Protein AF-A0A9W7AD96-F1 (afdb_monomer)

Foldseek 3Di:
DCCQVPNDKDKDKDKDADQDL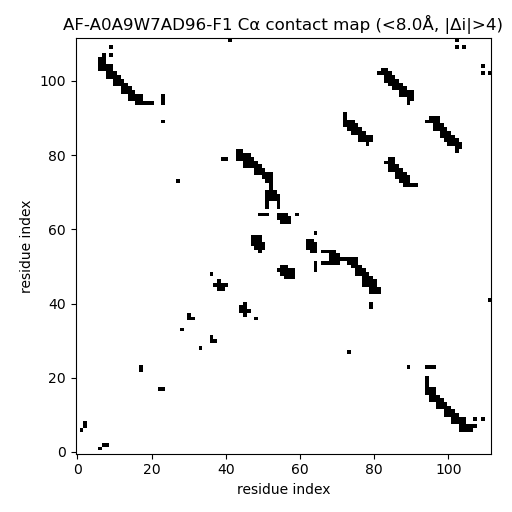VVVVVVLCVCCVVVDHDQDDPNFGFPWKAWLLVQATPPDPVRGHPDHRDVPKGWMWTQTPQRKIWIWIADPPHGMIMIMIMGTDRDPPDDD

Organism: NCBI:txid2557542

Secondary structure (DSSP, 8-state):
-HHHHH-EEEEEEEEEE-S-HHHHHHHHHHHHGGG---SEETTEEEEEEEETTTTEETTSTTSB-SSPP-TTS-EEEEEETTS-EEEEEE-SSSSEEEEEEEEEESSS----

Structure (mmCIF, N/CA/C/O backbone):
data_AF-A0A9W7AD96-F1
#
_entry.id   AF-A0A9W7AD96-F1
#
loop_
_atom_site.group_PDB
_atom_site.id
_atom_site.type_symbol
_atom_site.label_atom_id
_atom_site.label_alt_id
_atom_site.label_comp_id
_atom_site.label_asym_id
_atom_site.label_entity_id
_atom_site.label_seq_id
_atom_site.pdbx_PDB_ins_code
_atom_site.Cartn_x
_atom_site.Cartn_y
_atom_site.Cartn_z
_atom_site.occupancy
_atom_site.B_iso_or_equiv
_atom_site.auth_seq_id
_atom_site.auth_comp_id
_atom_site.auth_asym_id
_atom_site.auth_atom_id
_atom_site.pdbx_PDB_model_num
ATOM 1 N N . GLU A 1 1 ? -0.630 11.825 28.004 1.00 71.50 1 GLU A N 1
ATOM 2 C CA . GLU A 1 1 ? -1.095 13.102 27.429 1.00 71.50 1 GLU A CA 1
ATOM 3 C C . GLU A 1 1 ? -1.534 12.968 25.966 1.00 71.50 1 GLU A C 1
ATOM 5 O O . GLU A 1 1 ? -2.674 12.592 25.759 1.00 71.50 1 GLU A O 1
ATOM 10 N N . LEU A 1 2 ? -0.682 13.123 24.937 1.00 81.25 2 LEU A N 1
ATOM 11 C CA . LEU A 1 2 ? -1.157 13.102 23.529 1.00 81.25 2 LEU A CA 1
ATOM 12 C C . LEU A 1 2 ? -1.835 11.791 23.079 1.00 81.25 2 LEU A C 1
ATOM 14 O O . LEU A 1 2 ? -2.802 11.829 22.325 1.00 81.25 2 LEU A O 1
ATOM 18 N N . LYS A 1 3 ? -1.354 10.631 23.548 1.00 79.25 3 LYS A N 1
ATOM 19 C CA . LYS A 1 3 ? -1.985 9.326 23.258 1.00 79.25 3 LYS A CA 1
ATOM 20 C C . LYS A 1 3 ? -3.388 9.200 23.865 1.00 79.25 3 LYS A C 1
ATOM 22 O O . LYS A 1 3 ? -4.234 8.503 23.320 1.00 79.25 3 LYS A O 1
ATOM 27 N N . GLU A 1 4 ? -3.626 9.862 24.993 1.00 77.12 4 GLU A N 1
ATOM 28 C CA . GLU A 1 4 ? -4.921 9.846 25.681 1.00 77.12 4 GLU A CA 1
ATOM 29 C C . GLU A 1 4 ? -5.905 10.819 25.017 1.00 77.12 4 GLU A C 1
ATOM 31 O O . GLU A 1 4 ? -7.096 10.536 24.967 1.00 77.12 4 GLU A O 1
ATOM 36 N N . GLU A 1 5 ? -5.409 11.930 24.462 1.00 84.12 5 GLU A N 1
ATOM 37 C CA . GLU A 1 5 ? -6.222 12.936 23.768 1.00 84.12 5 GLU A CA 1
ATOM 38 C C 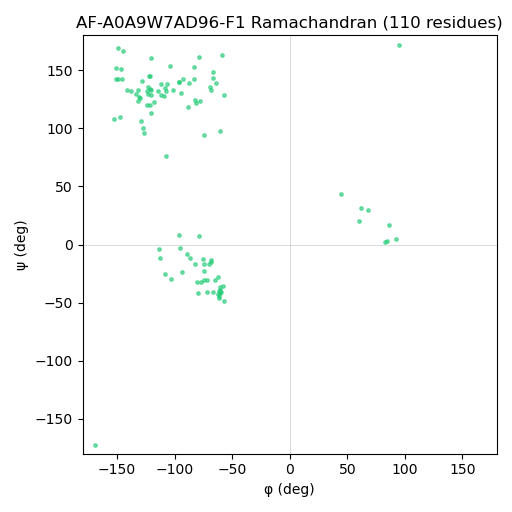. GLU A 1 5 ? -6.588 12.525 22.329 1.00 84.12 5 GLU A C 1
ATOM 40 O O . GLU A 1 5 ? -7.730 12.698 21.909 1.00 84.12 5 GLU A O 1
ATOM 45 N N . TYR A 1 6 ? -5.641 11.946 21.579 1.00 81.44 6 TYR A N 1
ATOM 46 C CA . TYR A 1 6 ? -5.791 11.676 20.138 1.00 81.44 6 TYR A CA 1
ATOM 47 C C . TYR A 1 6 ? -5.831 10.187 19.769 1.00 81.44 6 TYR A C 1
ATOM 49 O O . TYR A 1 6 ? -6.040 9.848 18.602 1.00 81.44 6 TYR A O 1
ATOM 57 N N . GLY A 1 7 ? -5.656 9.294 20.745 1.00 77.94 7 GLY A N 1
ATOM 58 C CA . GLY A 1 7 ? -5.602 7.849 20.542 1.00 77.94 7 GLY A CA 1
ATOM 59 C C . GLY A 1 7 ? -4.183 7.296 20.399 1.00 77.94 7 GLY A C 1
ATOM 60 O O . GLY A 1 7 ? -3.186 8.021 20.312 1.00 77.94 7 GLY A O 1
ATOM 61 N N . TYR A 1 8 ? -4.088 5.968 20.394 1.00 82.25 8 TYR A N 1
ATOM 62 C CA . TYR A 1 8 ? -2.824 5.247 20.327 1.00 82.25 8 TYR A CA 1
ATOM 63 C C . TYR A 1 8 ? -2.506 4.906 18.877 1.00 82.25 8 TYR A C 1
ATOM 65 O O . TYR A 1 8 ? -3.331 4.331 18.174 1.00 82.25 8 TYR A O 1
ATOM 73 N N . PHE A 1 9 ? -1.290 5.222 18.444 1.00 84.44 9 PHE A N 1
ATOM 74 C CA . PHE A 1 9 ? -0.795 4.885 17.115 1.00 84.44 9 PHE A CA 1
ATOM 75 C C . PHE A 1 9 ? 0.451 4.026 17.268 1.00 84.44 9 PHE A C 1
ATOM 77 O O . PHE A 1 9 ? 1.441 4.457 17.865 1.00 84.44 9 PHE A O 1
ATOM 84 N N . VAL A 1 10 ? 0.402 2.811 16.733 1.00 85.81 10 VAL A N 1
ATOM 85 C CA . VAL A 1 10 ? 1.558 1.918 16.675 1.00 85.81 10 VAL A CA 1
ATOM 86 C C . VAL A 1 10 ? 2.026 1.860 15.233 1.00 85.81 10 VAL A C 1
ATOM 88 O O . VAL A 1 10 ? 1.227 1.683 14.316 1.00 85.81 10 VAL A O 1
ATOM 91 N N . SER A 1 11 ? 3.334 2.024 15.036 1.00 89.06 11 SER A N 1
ATOM 92 C CA . SER A 1 11 ? 3.952 1.866 13.726 1.00 89.06 11 SER A CA 1
ATOM 93 C C . SER A 1 11 ? 5.135 0.908 13.781 1.00 89.06 11 SER A C 1
ATOM 95 O O . SER A 1 11 ? 5.920 0.909 14.731 1.00 89.06 11 SER A O 1
ATOM 97 N N . LYS A 1 12 ? 5.270 0.084 12.743 1.00 90.19 12 LYS A N 1
ATOM 98 C CA . LYS A 1 12 ? 6.406 -0.804 12.516 1.00 90.19 12 LYS A CA 1
ATOM 99 C C . LYS A 1 12 ? 6.905 -0.599 11.098 1.00 90.19 12 LYS A C 1
ATOM 101 O O . LYS A 1 12 ? 6.304 -1.039 10.121 1.00 90.19 12 LYS A O 1
ATOM 106 N N . ASN A 1 13 ? 8.042 0.074 11.010 1.00 93.88 13 ASN A N 1
ATOM 107 C CA . ASN A 1 13 ? 8.594 0.548 9.753 1.00 93.88 13 ASN A CA 1
ATOM 108 C C . ASN A 1 13 ? 9.979 -0.048 9.553 1.00 93.88 13 ASN A C 1
ATOM 110 O O . ASN A 1 13 ? 10.754 -0.196 10.499 1.00 93.88 13 ASN A O 1
ATOM 114 N N . GLY A 1 14 ? 10.326 -0.349 8.310 1.00 93.56 14 GLY A N 1
ATOM 115 C CA . GLY A 1 14 ? 11.629 -0.913 8.013 1.00 93.56 14 GLY A CA 1
ATOM 116 C C . GLY A 1 14 ? 11.933 -0.933 6.533 1.00 93.56 14 GLY A C 1
ATOM 117 O O . GLY A 1 14 ? 11.233 -0.350 5.702 1.00 93.56 14 GLY A O 1
ATOM 118 N N . TYR A 1 15 ? 13.040 -1.582 6.203 1.00 93.69 15 TYR A N 1
ATOM 119 C CA . TYR A 1 15 ? 13.432 -1.763 4.821 1.00 93.69 15 TYR A CA 1
ATOM 120 C C . TYR A 1 15 ? 14.231 -3.044 4.635 1.00 93.69 15 TYR A C 1
ATOM 122 O O . TYR A 1 15 ? 14.968 -3.475 5.520 1.00 93.69 15 TYR A O 1
ATOM 130 N N . VAL A 1 16 ? 14.129 -3.597 3.434 1.00 91.38 16 VAL A N 1
ATOM 131 C CA . VAL A 1 16 ? 14.966 -4.687 2.944 1.00 91.38 16 VAL A CA 1
ATOM 132 C C . VAL A 1 16 ? 15.801 -4.137 1.793 1.00 91.38 16 VAL A C 1
ATOM 134 O O . VAL A 1 16 ? 15.296 -3.407 0.933 1.00 91.38 16 VAL A O 1
ATOM 137 N N . LYS A 1 17 ? 17.108 -4.405 1.825 1.00 90.38 17 LYS A N 1
ATOM 138 C CA . LYS A 1 17 ? 18.028 -4.017 0.751 1.00 90.38 17 LYS A CA 1
ATOM 139 C C . LYS A 1 17 ? 18.041 -5.120 -0.297 1.00 90.38 17 LYS A C 1
ATOM 141 O O . LYS A 1 17 ? 18.105 -6.289 0.061 1.00 90.38 17 LYS A O 1
ATOM 146 N N . PHE A 1 18 ? 18.044 -4.713 -1.553 1.00 84.94 18 PHE A N 1
ATOM 147 C CA . PHE A 1 18 ? 18.250 -5.591 -2.697 1.00 84.94 18 PHE A CA 1
ATOM 148 C C . PHE A 1 18 ? 19.477 -5.097 -3.456 1.00 84.94 18 PHE A C 1
ATOM 150 O O . PHE A 1 18 ? 19.894 -3.951 -3.261 1.00 84.94 18 PHE A O 1
ATOM 157 N N . TYR A 1 19 ? 20.075 -5.954 -4.275 1.00 81.81 19 TYR A N 1
ATOM 158 C CA . TYR A 1 19 ? 21.213 -5.580 -5.114 1.00 81.81 19 TYR A CA 1
ATOM 159 C C . TYR A 1 19 ? 20.772 -5.375 -6.569 1.00 81.81 19 TYR A C 1
ATOM 161 O O . TYR A 1 19 ? 21.288 -4.489 -7.245 1.00 81.81 19 TYR A O 1
ATOM 169 N N . GLU A 1 20 ? 19.736 -6.096 -6.990 1.00 86.38 20 GLU A N 1
ATOM 170 C CA . GLU A 1 20 ? 19.156 -6.102 -8.326 1.00 86.38 20 GLU A CA 1
ATOM 171 C C . GLU A 1 20 ? 17.808 -5.366 -8.344 1.00 86.38 20 GLU A C 1
ATOM 173 O O . GLU A 1 20 ? 16.981 -5.500 -7.433 1.00 86.38 20 GLU A O 1
ATOM 178 N N . LYS A 1 21 ? 17.568 -4.566 -9.387 1.00 84.75 21 LYS A N 1
ATOM 179 C CA . LYS A 1 21 ? 16.313 -3.810 -9.537 1.00 84.75 21 LYS A CA 1
ATOM 180 C C . LYS A 1 21 ? 15.181 -4.722 -10.011 1.00 84.75 21 LYS A C 1
ATOM 182 O O . LYS A 1 21 ? 14.036 -4.543 -9.608 1.00 84.75 21 LYS A O 1
ATOM 187 N N . GLU A 1 22 ? 15.529 -5.717 -10.808 1.00 89.25 22 GLU A N 1
ATOM 188 C CA . GLU A 1 22 ? 14.645 -6.706 -11.411 1.00 89.25 22 GLU A CA 1
ATOM 189 C C . GLU A 1 22 ? 13.912 -7.498 -10.320 1.00 89.25 22 GLU A C 1
ATOM 191 O O . GLU A 1 22 ? 12.698 -7.648 -10.374 1.00 89.25 22 GLU A O 1
ATOM 196 N N . VAL A 1 23 ? 14.609 -7.861 -9.236 1.00 91.00 23 VAL A N 1
ATOM 197 C CA . VAL A 1 23 ? 14.003 -8.540 -8.077 1.00 91.00 23 VAL A CA 1
ATOM 198 C C . VAL A 1 23 ? 12.917 -7.681 -7.421 1.00 91.00 23 VAL A C 1
ATOM 200 O O . VAL A 1 23 ? 11.878 -8.193 -7.009 1.00 91.00 23 VAL A O 1
ATOM 203 N N . LEU A 1 24 ? 13.123 -6.363 -7.320 1.00 90.81 24 LEU A N 1
ATOM 204 C CA . LEU A 1 24 ? 12.095 -5.459 -6.797 1.00 90.81 24 LEU A CA 1
ATOM 205 C C . LEU A 1 24 ? 10.890 -5.385 -7.737 1.00 90.81 24 LEU A C 1
ATOM 207 O O . LEU A 1 24 ? 9.755 -5.367 -7.265 1.00 90.81 24 LEU A O 1
ATOM 211 N N . GLU A 1 25 ? 11.123 -5.337 -9.047 1.00 90.50 25 GLU A N 1
ATOM 212 C CA . GLU A 1 25 ? 10.050 -5.340 -10.043 1.00 90.50 25 GLU A CA 1
ATOM 213 C C . GLU A 1 25 ? 9.225 -6.630 -9.954 1.00 90.50 25 GLU A C 1
ATOM 215 O O . GLU A 1 25 ? 8.000 -6.546 -9.845 1.00 90.50 25 GLU A O 1
ATOM 220 N N . ASP A 1 26 ? 9.879 -7.789 -9.860 1.00 93.56 26 ASP A N 1
ATOM 221 C CA . ASP A 1 26 ? 9.236 -9.097 -9.704 1.00 93.56 26 ASP A CA 1
ATOM 222 C C . ASP A 1 26 ? 8.410 -9.185 -8.416 1.00 93.56 26 ASP A C 1
ATOM 224 O O . ASP A 1 26 ? 7.258 -9.625 -8.440 1.00 93.56 26 ASP A O 1
ATOM 228 N N . ILE A 1 27 ? 8.946 -8.701 -7.287 1.00 94.44 27 ILE A N 1
ATOM 229 C CA . ILE A 1 27 ? 8.208 -8.646 -6.015 1.00 94.44 27 ILE A CA 1
ATOM 230 C C . ILE A 1 27 ? 6.923 -7.838 -6.185 1.00 94.44 27 ILE A C 1
ATOM 232 O O . ILE A 1 27 ? 5.849 -8.290 -5.793 1.00 94.44 27 ILE A O 1
ATOM 236 N N . PHE A 1 28 ? 7.003 -6.647 -6.776 1.00 95.25 28 PHE A N 1
ATOM 237 C CA . PHE A 1 28 ? 5.835 -5.786 -6.931 1.00 95.25 28 PHE A CA 1
ATOM 238 C C . PHE A 1 28 ? 4.845 -6.303 -7.985 1.00 95.25 28 PHE A C 1
ATOM 240 O O . PHE A 1 28 ? 3.639 -6.104 -7.835 1.00 95.25 28 PHE A O 1
ATOM 247 N N . GLN A 1 29 ? 5.305 -6.999 -9.026 1.00 95.38 29 GLN A N 1
ATOM 248 C CA . GLN A 1 29 ? 4.419 -7.753 -9.918 1.00 95.38 29 GLN A CA 1
ATOM 249 C C . GLN A 1 29 ? 3.691 -8.867 -9.153 1.00 95.38 29 GLN A C 1
ATOM 251 O O . GLN A 1 29 ? 2.472 -9.011 -9.284 1.00 95.38 29 GLN A O 1
ATOM 256 N N . GLY A 1 30 ? 4.411 -9.583 -8.286 1.00 96.44 30 GLY A N 1
ATOM 257 C CA . GLY A 1 30 ? 3.866 -10.589 -7.380 1.00 96.44 30 GLY A CA 1
ATOM 258 C C . GLY A 1 30 ? 2.835 -10.021 -6.405 1.00 96.44 30 GLY A C 1
ATOM 259 O O . GLY A 1 30 ? 1.783 -10.623 -6.231 1.00 96.44 30 GLY A O 1
ATOM 260 N N . VAL A 1 31 ? 3.070 -8.835 -5.836 1.00 95.81 31 VAL A N 1
ATOM 261 C CA . VAL A 1 31 ? 2.101 -8.126 -4.977 1.00 95.81 31 VAL A CA 1
ATOM 262 C C . VAL A 1 31 ? 0.814 -7.796 -5.741 1.00 95.81 31 VAL A C 1
ATOM 264 O O . VAL A 1 31 ? -0.280 -7.933 -5.196 1.00 95.81 31 VAL A O 1
ATOM 267 N N . ARG A 1 32 ? 0.927 -7.384 -7.009 1.00 96.44 32 ARG A N 1
ATOM 268 C CA . ARG A 1 32 ? -0.229 -7.023 -7.843 1.00 96.44 32 ARG A CA 1
ATOM 269 C C . ARG A 1 32 ? -1.036 -8.221 -8.318 1.00 96.44 32 ARG A C 1
ATOM 271 O O . ARG A 1 32 ? -2.223 -8.057 -8.576 1.00 96.44 32 ARG A O 1
ATOM 278 N N . ARG A 1 33 ? -0.414 -9.390 -8.519 1.00 94.38 33 ARG A N 1
ATOM 279 C CA . ARG A 1 33 ? -1.057 -10.624 -9.030 1.00 94.38 33 ARG A CA 1
ATOM 280 C C . ARG A 1 33 ? -1.985 -10.364 -10.233 1.00 94.38 33 ARG A C 1
ATOM 282 O O . ARG A 1 33 ? -3.114 -10.848 -10.282 1.00 94.38 33 ARG A O 1
ATOM 289 N N . GLY A 1 34 ? -1.542 -9.532 -11.178 1.00 91.75 34 GLY A N 1
ATOM 290 C CA . GLY A 1 34 ? -2.349 -9.144 -12.345 1.00 91.75 34 GLY A CA 1
ATOM 291 C C . GLY A 1 34 ? -3.576 -8.275 -12.024 1.00 91.75 34 GLY A C 1
ATOM 292 O O . GLY A 1 34 ? -4.580 -8.363 -12.721 1.00 91.75 34 GLY A O 1
ATOM 293 N N . GLY A 1 35 ? -3.516 -7.465 -10.963 1.00 91.94 35 GLY A N 1
ATOM 294 C CA . GLY A 1 35 ? -4.616 -6.619 -10.484 1.00 91.94 35 GLY A CA 1
ATOM 295 C C . GLY A 1 35 ? -5.505 -7.275 -9.421 1.00 91.94 35 GLY A C 1
ATOM 296 O O . GLY A 1 35 ? -6.504 -6.686 -9.021 1.00 91.94 35 GLY A O 1
ATOM 297 N N . ARG A 1 36 ? -5.158 -8.481 -8.953 1.00 94.25 36 ARG A N 1
ATOM 298 C CA . ARG A 1 36 ? -5.870 -9.215 -7.894 1.00 94.25 36 ARG A CA 1
ATOM 299 C C . ARG A 1 36 ? -5.065 -9.208 -6.602 1.00 94.25 36 ARG A C 1
ATOM 301 O O . ARG A 1 36 ? -4.417 -10.191 -6.250 1.00 94.25 36 ARG A O 1
ATOM 308 N N . TYR A 1 37 ? -5.081 -8.078 -5.916 1.00 96.56 37 TYR A N 1
AT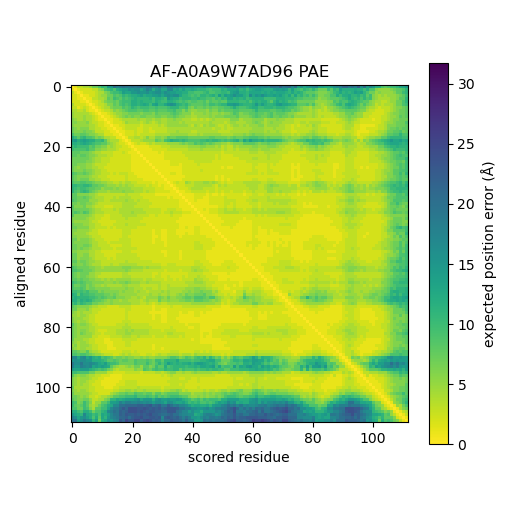OM 309 C CA . TYR A 1 37 ? -4.403 -7.922 -4.634 1.00 96.56 37 TYR A CA 1
ATOM 310 C C . TYR A 1 37 ? -4.920 -8.918 -3.580 1.00 96.56 37 TYR A C 1
ATOM 312 O O . TYR A 1 37 ? -5.954 -9.554 -3.759 1.00 96.56 37 TYR A O 1
ATOM 320 N N . VAL A 1 38 ? -4.155 -9.106 -2.504 1.00 96.06 38 VAL A N 1
ATOM 321 C CA . VAL A 1 38 ? -4.547 -9.996 -1.401 1.00 96.06 38 VAL A CA 1
ATOM 322 C C . VAL A 1 38 ? -5.770 -9.456 -0.657 1.00 96.06 38 VAL A C 1
ATOM 324 O O . VAL A 1 38 ? -5.883 -8.251 -0.449 1.00 96.06 38 VAL A O 1
ATOM 327 N N . ASP A 1 39 ? -6.647 -10.362 -0.225 1.00 96.50 39 ASP A N 1
ATOM 328 C CA . ASP A 1 39 ? -7.866 -10.025 0.521 1.00 96.50 39 ASP A CA 1
ATOM 329 C C . ASP A 1 39 ? -7.631 -9.928 2.038 1.00 96.50 39 ASP A C 1
ATOM 331 O O . ASP A 1 39 ? -8.493 -9.455 2.773 1.00 96.50 39 ASP A O 1
ATOM 335 N N . GLU A 1 40 ? -6.466 -10.371 2.517 1.00 96.56 40 GLU A N 1
ATOM 336 C CA . GLU A 1 40 ? -6.110 -10.426 3.933 1.00 96.56 40 GLU A CA 1
ATOM 337 C C . GLU A 1 40 ? -4.598 -10.237 4.121 1.00 96.56 40 GLU A C 1
ATOM 339 O O . GLU A 1 40 ? -3.792 -10.730 3.326 1.00 96.56 40 GLU A O 1
ATOM 344 N N . ILE A 1 41 ? -4.209 -9.531 5.184 1.00 94.00 41 ILE A N 1
ATOM 345 C CA . ILE A 1 41 ? -2.822 -9.406 5.642 1.00 94.00 41 ILE A CA 1
ATOM 346 C C . ILE A 1 41 ? -2.807 -9.671 7.148 1.00 94.00 41 ILE A C 1
ATOM 348 O O . ILE A 1 41 ? -3.502 -8.998 7.902 1.00 94.00 41 ILE A O 1
ATOM 352 N N . GLY A 1 42 ? -2.014 -10.652 7.589 1.00 90.56 42 GLY A N 1
ATOM 353 C CA . GLY A 1 42 ? -1.852 -10.954 9.016 1.00 90.56 42 GLY A CA 1
ATOM 354 C C . GLY A 1 42 ? -3.142 -11.387 9.726 1.00 90.56 42 GLY A C 1
ATOM 355 O O . GLY A 1 42 ? -3.302 -11.086 10.902 1.00 90.56 42 GLY A O 1
ATOM 356 N N . GLY A 1 43 ? -4.074 -12.055 9.036 1.00 93.75 43 GLY A N 1
ATOM 357 C CA . GLY A 1 43 ? -5.357 -12.456 9.629 1.00 93.75 43 GLY A CA 1
ATOM 358 C C . GLY A 1 43 ? -6.441 -11.375 9.609 1.00 93.75 43 GLY A C 1
ATOM 359 O O . GLY A 1 43 ? -7.514 -11.591 10.161 1.00 93.75 43 GLY A O 1
ATOM 360 N N . VAL A 1 44 ? -6.173 -10.207 9.016 1.00 94.12 44 VAL A N 1
ATOM 361 C CA . VAL A 1 44 ? -7.108 -9.076 8.981 1.00 94.12 44 VAL A CA 1
ATOM 362 C C . VAL A 1 44 ? -7.429 -8.702 7.539 1.00 94.12 44 VAL A C 1
ATOM 364 O O . VAL A 1 44 ? -6.533 -8.560 6.698 1.00 94.12 44 VAL A O 1
ATOM 367 N N . LYS A 1 45 ? -8.718 -8.514 7.250 1.00 97.44 45 LYS A N 1
ATOM 368 C CA . LYS A 1 45 ? -9.205 -8.264 5.894 1.00 97.44 45 LYS A CA 1
ATOM 369 C C . LYS A 1 45 ? -8.682 -6.948 5.319 1.00 97.44 45 LYS A C 1
ATOM 371 O O . LYS A 1 45 ? -8.690 -5.911 5.984 1.00 97.44 45 LYS A O 1
ATOM 376 N N . VAL A 1 46 ? -8.312 -6.969 4.044 1.00 97.81 46 VAL A N 1
ATOM 377 C CA . VAL A 1 46 ? -8.027 -5.782 3.235 1.00 97.81 46 VAL A CA 1
ATOM 378 C C . VAL A 1 46 ? -9.344 -5.211 2.707 1.00 97.81 46 VAL A C 1
ATOM 380 O O . VAL A 1 46 ? -10.126 -5.897 2.053 1.00 97.81 46 VAL A O 1
ATOM 383 N N . VAL A 1 47 ? -9.595 -3.934 2.990 1.00 97.81 47 VAL A N 1
ATOM 384 C CA . VAL A 1 47 ? -10.804 -3.200 2.569 1.00 97.81 47 VAL A CA 1
ATOM 385 C C . VAL A 1 47 ? -10.512 -2.103 1.550 1.00 97.81 47 VAL A C 1
ATOM 387 O O . VAL A 1 47 ? -11.433 -1.569 0.937 1.00 97.81 47 VAL A O 1
ATOM 390 N N . GLY A 1 48 ? -9.239 -1.769 1.344 1.00 98.00 48 GLY A N 1
ATOM 391 C CA . GLY A 1 48 ? -8.817 -0.792 0.353 1.00 98.00 48 GLY A CA 1
ATOM 392 C C . GLY A 1 48 ? -7.423 -1.091 -0.170 1.00 98.00 48 GLY A C 1
ATOM 393 O O . GLY A 1 48 ? -6.543 -1.501 0.584 1.00 98.00 48 GLY A O 1
ATOM 394 N N . VAL A 1 49 ? -7.213 -0.860 -1.460 1.00 98.44 49 VAL A N 1
ATOM 395 C CA . VAL A 1 49 ? -5.905 -0.935 -2.102 1.00 98.44 49 VAL A CA 1
ATOM 396 C C . VAL A 1 49 ? -5.711 0.288 -2.976 1.00 98.44 49 VAL A C 1
ATOM 398 O O . VAL A 1 49 ? -6.534 0.582 -3.837 1.00 98.44 49 VAL A O 1
ATOM 401 N N . ARG A 1 50 ? -4.579 0.963 -2.801 1.00 98.19 50 ARG A N 1
ATOM 402 C CA . ARG A 1 50 ? -4.124 2.043 -3.671 1.00 98.19 50 ARG A CA 1
ATOM 403 C C . ARG A 1 50 ? -2.752 1.708 -4.222 1.00 98.19 50 ARG A C 1
ATOM 405 O O . ARG A 1 50 ? -1.837 1.401 -3.468 1.00 98.19 50 ARG A O 1
ATOM 412 N N . ASP A 1 51 ? -2.590 1.816 -5.528 1.00 98.00 51 ASP A N 1
ATOM 413 C CA . ASP A 1 51 ? -1.338 1.558 -6.226 1.00 98.00 51 ASP A CA 1
ATOM 414 C C . ASP A 1 51 ? -0.991 2.762 -7.094 1.00 98.00 51 ASP A C 1
ATOM 416 O O . ASP A 1 51 ? -1.527 2.955 -8.186 1.00 98.00 51 ASP A O 1
ATOM 420 N N . LEU A 1 52 ? -0.085 3.599 -6.594 1.00 97.19 52 LEU A N 1
ATOM 421 C CA . LEU A 1 52 ? 0.317 4.822 -7.286 1.00 97.19 52 LEU A CA 1
ATOM 422 C C . LEU A 1 52 ? 1.239 4.546 -8.471 1.00 97.19 52 LEU A C 1
ATOM 424 O O . LEU A 1 52 ? 1.428 5.422 -9.309 1.00 97.19 52 LEU A O 1
ATOM 428 N N . THR A 1 53 ? 1.770 3.332 -8.603 1.00 95.75 53 THR A N 1
ATOM 429 C CA . THR A 1 53 ? 2.541 2.951 -9.788 1.00 95.75 53 THR A CA 1
ATOM 430 C C . THR A 1 53 ? 1.635 2.783 -10.995 1.00 95.75 53 THR A C 1
ATOM 432 O O . THR A 1 53 ? 1.975 3.197 -12.103 1.00 95.75 53 THR A O 1
ATOM 435 N N . THR A 1 54 ? 0.464 2.177 -10.798 1.00 96.31 54 THR A N 1
ATOM 436 C CA . THR A 1 54 ? -0.511 1.9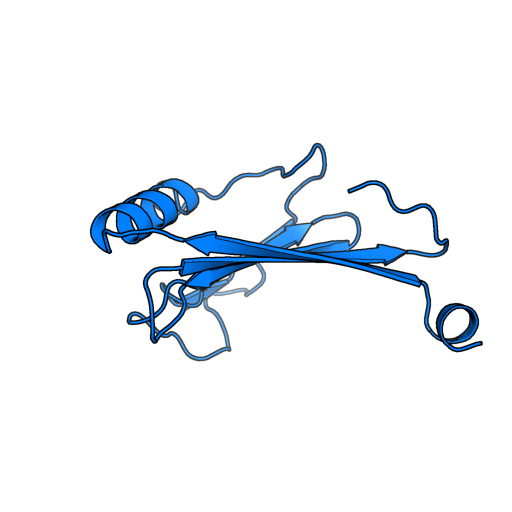41 -11.872 1.00 96.31 54 THR A CA 1
ATOM 437 C C . THR A 1 54 ? -1.548 3.058 -11.967 1.00 96.31 54 THR A C 1
ATOM 439 O O . THR A 1 54 ? -2.064 3.303 -13.061 1.00 96.31 54 THR A O 1
ATOM 442 N N . GLY A 1 55 ? -1.775 3.783 -10.868 1.00 97.00 55 GLY A N 1
ATOM 443 C CA . GLY A 1 55 ? -2.851 4.758 -10.699 1.00 97.00 55 GLY A CA 1
ATOM 444 C C . GLY A 1 55 ? -4.163 4.124 -10.231 1.00 97.00 55 GLY A C 1
ATOM 445 O O . GLY A 1 55 ? -5.206 4.751 -10.375 1.00 97.00 55 GLY A O 1
ATOM 446 N N . TYR A 1 56 ? -4.132 2.894 -9.715 1.00 97.69 56 TYR A N 1
ATOM 447 C CA . TYR A 1 56 ? -5.311 2.168 -9.243 1.00 97.69 56 TYR A CA 1
ATOM 448 C C . TYR A 1 56 ? -5.688 2.570 -7.811 1.00 97.69 56 TYR A C 1
ATOM 450 O O . TYR A 1 56 ? -4.816 2.784 -6.967 1.00 97.69 56 TYR A O 1
ATOM 458 N N . ASP A 1 57 ? -6.986 2.657 -7.530 1.00 98.12 57 ASP A N 1
ATOM 459 C CA . ASP A 1 57 ? -7.521 2.861 -6.181 1.00 98.12 57 ASP A CA 1
ATOM 460 C C . ASP A 1 57 ? -8.870 2.154 -6.036 1.00 98.12 57 ASP A C 1
ATOM 462 O O . ASP A 1 57 ? -9.864 2.580 -6.617 1.00 98.12 57 ASP A O 1
ATOM 466 N N . SER A 1 58 ? -8.918 1.075 -5.258 1.00 97.81 58 SER A N 1
ATOM 467 C CA . SER A 1 58 ? -10.125 0.263 -5.087 1.00 97.81 58 SER A CA 1
ATOM 468 C C . SER A 1 58 ? -11.240 0.980 -4.325 1.00 97.81 58 SER A C 1
ATOM 470 O O . SER A 1 58 ? -12.367 0.494 -4.316 1.00 97.81 58 SER A O 1
ATOM 472 N N . THR A 1 59 ? -10.939 2.092 -3.645 1.00 96.44 59 THR A N 1
ATOM 473 C CA . THR A 1 59 ? -11.929 2.864 -2.884 1.00 96.44 59 THR A CA 1
ATOM 474 C C . THR A 1 59 ? -12.504 4.026 -3.695 1.00 96.44 59 THR A C 1
ATOM 476 O O . THR A 1 59 ? -13.342 4.767 -3.184 1.00 96.44 59 THR A O 1
ATOM 479 N N . ALA A 1 60 ? -12.029 4.241 -4.924 1.00 97.12 60 ALA A N 1
ATOM 480 C CA . ALA A 1 60 ? -12.563 5.241 -5.841 1.00 97.12 60 ALA A CA 1
ATOM 481 C C . ALA A 1 60 ? -13.635 4.620 -6.748 1.00 97.12 60 ALA A C 1
ATOM 483 O O . ALA A 1 60 ? -13.483 3.491 -7.209 1.00 97.12 60 ALA A O 1
ATOM 484 N N . GLU A 1 61 ? -14.696 5.375 -7.045 1.00 96.44 61 GLU A N 1
ATOM 485 C CA . GLU A 1 61 ? -15.819 4.903 -7.874 1.00 96.44 61 GLU A CA 1
ATOM 486 C C . GLU A 1 61 ? -15.382 4.449 -9.275 1.00 96.44 61 GLU A C 1
ATOM 488 O O . GLU A 1 61 ? -15.912 3.478 -9.808 1.00 96.44 61 GLU A O 1
ATOM 493 N N . ASP A 1 62 ? -14.390 5.122 -9.865 1.00 96.94 62 ASP A N 1
ATOM 494 C CA . ASP A 1 62 ? -13.846 4.810 -11.190 1.00 96.94 62 ASP A CA 1
ATOM 495 C C . ASP A 1 62 ? -12.587 3.925 -11.145 1.00 96.94 62 ASP A C 1
ATOM 497 O O . A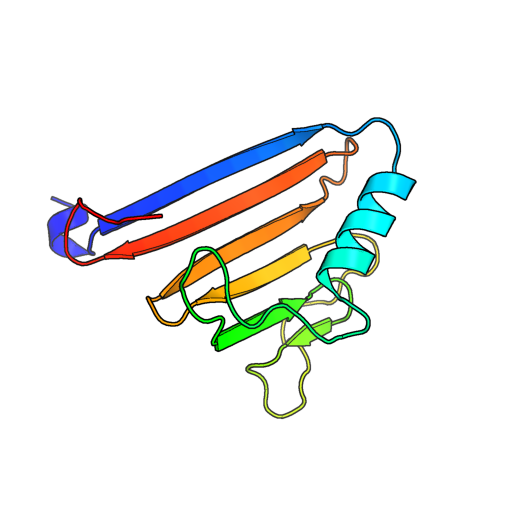SP A 1 62 ? -11.943 3.709 -12.175 1.00 96.94 62 ASP A O 1
ATOM 501 N N . LEU A 1 63 ? -12.240 3.417 -9.957 1.00 97.19 63 LEU A N 1
ATOM 502 C CA . LEU A 1 63 ? -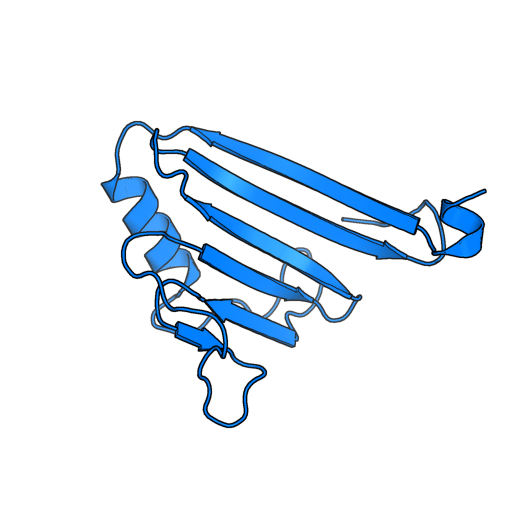11.041 2.635 -9.659 1.00 97.19 63 LEU A CA 1
ATOM 503 C C . LEU A 1 63 ? -9.711 3.362 -9.923 1.00 97.19 63 LEU A C 1
ATOM 505 O O . LEU A 1 63 ? -8.665 2.713 -10.061 1.00 97.19 63 LEU A O 1
ATOM 509 N N . LYS A 1 64 ? -9.722 4.701 -9.992 1.00 97.50 64 LYS A N 1
ATOM 510 C CA . LYS A 1 64 ? -8.523 5.513 -10.229 1.00 97.50 64 LYS A CA 1
ATOM 511 C C . LYS A 1 64 ? -8.136 6.324 -9.005 1.00 97.50 64 LYS A C 1
ATOM 513 O O . LYS A 1 64 ? -8.953 6.953 -8.336 1.00 97.50 64 LYS A O 1
ATOM 518 N N . SER A 1 65 ? -6.835 6.367 -8.744 1.00 95.88 65 SER A N 1
ATOM 519 C CA . SER A 1 65 ? -6.293 7.209 -7.690 1.00 95.88 65 SER A CA 1
ATOM 520 C C . SER A 1 65 ? -6.422 8.685 -8.051 1.00 95.88 65 SER A C 1
ATOM 522 O O . SER A 1 65 ? -6.074 9.107 -9.153 1.00 95.88 65 SER A O 1
ATOM 524 N N . LYS A 1 66 ? -6.862 9.489 -7.079 1.00 95.00 66 LYS A N 1
ATOM 525 C CA . LYS A 1 66 ? -6.828 10.959 -7.157 1.00 95.00 66 LYS A CA 1
ATOM 526 C C . LYS A 1 66 ? -5.417 11.524 -6.966 1.00 95.00 66 LYS A C 1
ATOM 528 O O . LYS A 1 66 ? -5.180 12.693 -7.257 1.00 95.00 66 LYS A O 1
ATOM 533 N N . LEU A 1 67 ? -4.497 10.718 -6.432 1.00 94.69 67 LEU A N 1
ATOM 534 C CA . LEU A 1 67 ? -3.101 11.099 -6.265 1.00 94.69 67 LEU A CA 1
ATOM 535 C C . LEU A 1 67 ? -2.328 10.875 -7.574 1.00 94.69 67 LEU A C 1
ATOM 537 O O . LEU A 1 67 ? -2.695 9.995 -8.356 1.00 94.69 67 LEU A O 1
ATOM 541 N N . PRO A 1 68 ? -1.244 11.635 -7.818 1.00 94.31 68 PRO A N 1
ATOM 542 C CA . PRO A 1 68 ? -0.443 11.471 -9.021 1.00 94.31 68 PRO A CA 1
ATOM 543 C C . PRO A 1 68 ? 0.091 10.045 -9.157 1.00 94.31 68 PRO A C 1
ATOM 545 O O . PRO A 1 68 ? 0.725 9.512 -8.245 1.00 94.31 68 PRO A O 1
ATOM 548 N N . LYS A 1 69 ? -0.137 9.454 -10.329 1.00 93.94 69 LYS A N 1
ATOM 549 C CA . LYS A 1 69 ? 0.516 8.214 -10.734 1.00 93.94 69 LYS A CA 1
ATOM 550 C C . LYS A 1 69 ? 2.003 8.476 -10.972 1.00 93.94 69 LYS A C 1
ATOM 552 O O . LYS A 1 69 ? 2.350 9.389 -11.718 1.00 93.94 69 LYS A O 1
ATOM 557 N N . ASP A 1 70 ? 2.858 7.620 -10.430 1.00 91.06 70 ASP A N 1
ATOM 558 C CA . ASP A 1 70 ? 4.290 7.594 -10.718 1.00 91.06 70 ASP A CA 1
ATOM 559 C C . ASP A 1 70 ? 4.709 6.187 -11.154 1.00 91.06 70 ASP A C 1
ATOM 561 O O . ASP A 1 70 ? 4.996 5.319 -10.335 1.00 91.06 70 ASP A O 1
ATOM 565 N N . GLY A 1 71 ? 4.768 5.957 -12.468 1.00 86.94 71 GLY A N 1
ATOM 566 C CA . GLY A 1 71 ? 5.226 4.680 -13.025 1.00 86.94 71 GLY A CA 1
ATOM 567 C C . GLY A 1 71 ? 6.719 4.400 -12.806 1.00 86.94 71 GLY A C 1
ATOM 568 O O . GLY A 1 71 ? 7.154 3.268 -13.007 1.00 86.94 71 GLY A O 1
ATOM 569 N N . GLY A 1 72 ? 7.505 5.405 -12.401 1.00 86.50 72 GLY A N 1
ATOM 570 C CA . GLY A 1 72 ? 8.927 5.263 -12.090 1.00 86.50 72 GLY A CA 1
ATOM 571 C C . GLY A 1 72 ? 9.194 4.734 -10.679 1.00 86.50 72 GLY A C 1
ATOM 572 O O . GLY A 1 72 ? 10.288 4.227 -10.416 1.00 86.50 72 GLY A O 1
ATOM 573 N N . THR A 1 73 ? 8.199 4.793 -9.789 1.00 87.94 73 THR A N 1
ATOM 574 C CA . THR A 1 73 ? 8.313 4.356 -8.395 1.00 87.94 73 THR A CA 1
ATOM 575 C C . THR A 1 73 ? 7.270 3.294 -8.071 1.00 87.94 73 THR A C 1
ATOM 577 O O . THR A 1 73 ? 6.090 3.409 -8.393 1.00 87.94 73 THR A O 1
ATOM 580 N N . GLN A 1 74 ? 7.693 2.244 -7.373 1.00 94.69 74 GLN A N 1
ATOM 581 C CA . GLN A 1 74 ? 6.768 1.250 -6.853 1.00 94.69 74 GLN A CA 1
ATOM 582 C C . GLN A 1 74 ? 6.168 1.772 -5.548 1.00 94.69 74 GLN A C 1
ATOM 584 O O . GLN A 1 74 ? 6.931 2.077 -4.631 1.00 94.69 74 GLN A O 1
ATOM 589 N N . PHE A 1 75 ? 4.842 1.901 -5.456 1.00 96.19 75 PHE A N 1
ATOM 590 C CA . PHE A 1 75 ? 4.171 2.328 -4.226 1.00 96.19 75 PHE A CA 1
ATOM 591 C C . PHE A 1 75 ? 2.744 1.771 -4.151 1.00 96.19 75 PHE A C 1
ATOM 593 O O . PHE A 1 75 ? 1.850 2.218 -4.868 1.00 96.19 75 PHE A O 1
ATOM 600 N N . VAL A 1 76 ? 2.547 0.801 -3.256 1.00 97.94 76 VAL A N 1
ATOM 601 C CA . VAL A 1 76 ? 1.260 0.155 -2.982 1.00 97.94 76 VAL A CA 1
ATOM 602 C C . VAL A 1 76 ? 0.901 0.342 -1.512 1.00 97.94 76 VAL A C 1
ATOM 604 O O . VAL A 1 76 ? 1.741 0.124 -0.639 1.00 97.94 76 VAL A O 1
ATOM 607 N N . THR A 1 77 ? -0.342 0.719 -1.240 1.00 98.06 77 THR A N 1
ATOM 608 C CA . THR A 1 77 ? -0.908 0.887 0.097 1.00 98.06 77 THR A CA 1
ATOM 609 C C . THR A 1 77 ? -2.148 0.015 0.241 1.00 98.06 77 THR A C 1
ATOM 611 O O . THR A 1 77 ? -3.037 0.050 -0.604 1.00 98.06 77 THR A O 1
ATOM 614 N N . PHE A 1 78 ? -2.211 -0.725 1.338 1.00 98.19 78 PHE A N 1
ATOM 615 C CA . PHE A 1 78 ? -3.345 -1.522 1.775 1.00 98.19 78 PHE A CA 1
ATOM 616 C C . PHE A 1 78 ? -3.983 -0.849 2.984 1.00 98.19 78 PHE A C 1
ATOM 618 O O . PHE A 1 78 ? -3.283 -0.450 3.914 1.00 98.19 78 PHE A O 1
ATOM 625 N N . THR A 1 79 ? -5.304 -0.751 2.977 1.00 97.31 79 THR A N 1
ATOM 626 C CA . THR A 1 79 ? -6.120 -0.347 4.120 1.00 97.31 79 THR A CA 1
ATOM 627 C C . THR A 1 79 ? -6.865 -1.575 4.614 1.00 97.31 79 THR A C 1
ATOM 629 O O . THR A 1 79 ? -7.508 -2.273 3.829 1.00 97.31 79 THR A O 1
ATOM 632 N N . MET A 1 80 ? -6.750 -1.852 5.904 1.00 95.81 80 MET A N 1
ATOM 633 C CA . MET A 1 80 ? -7.271 -3.038 6.572 1.00 95.81 80 MET A CA 1
ATOM 634 C C . MET A 1 80 ? -8.538 -2.690 7.361 1.00 95.81 80 MET A C 1
ATOM 636 O O . MET A 1 80 ? -8.726 -1.545 7.774 1.00 95.81 80 MET A O 1
ATOM 640 N N . GLU A 1 81 ? -9.424 -3.662 7.574 1.00 95.00 81 GLU A N 1
ATOM 641 C CA . GLU A 1 81 ? -10.729 -3.438 8.219 1.00 95.00 81 GLU A CA 1
ATOM 642 C C . GLU A 1 81 ? -10.626 -2.931 9.664 1.00 95.00 81 GLU A C 1
ATOM 644 O O . GLU A 1 81 ? -11.494 -2.195 10.127 1.00 95.00 81 GLU A O 1
ATOM 649 N N . ASN A 1 82 ? -9.541 -3.269 10.365 1.00 90.00 82 ASN A N 1
ATOM 650 C CA . ASN A 1 82 ? -9.260 -2.790 11.719 1.00 90.00 82 ASN A CA 1
ATOM 651 C C . ASN A 1 82 ? -8.692 -1.356 11.753 1.00 90.00 82 ASN A C 1
ATOM 653 O O . ASN A 1 82 ? -8.261 -0.898 12.807 1.00 90.00 82 ASN A O 1
ATOM 657 N N . GLY A 1 83 ? -8.649 -0.661 10.612 1.00 90.50 83 GLY A N 1
ATOM 658 C CA . GLY A 1 83 ? -8.042 0.664 10.475 1.00 90.50 83 GLY A CA 1
ATOM 659 C C . GLY A 1 83 ? -6.525 0.639 10.273 1.00 90.50 83 GLY A C 1
ATOM 660 O O . GLY A 1 83 ? -5.914 1.701 10.174 1.00 90.50 83 GLY A O 1
ATOM 661 N N . GLY A 1 84 ? -5.914 -0.546 10.193 1.00 93.25 84 GLY A N 1
ATOM 662 C CA . GLY A 1 84 ? -4.504 -0.707 9.866 1.00 93.25 84 GLY A CA 1
ATOM 663 C C . GLY A 1 84 ? -4.178 -0.283 8.434 1.00 93.25 84 GLY A C 1
ATOM 664 O O . GLY A 1 84 ? -4.989 -0.416 7.516 1.00 93.25 84 GLY A O 1
ATOM 665 N N . VAL A 1 85 ? -2.968 0.221 8.229 1.00 96.31 85 VAL A N 1
ATOM 666 C CA . VAL A 1 85 ? -2.446 0.641 6.932 1.00 96.31 85 VAL A CA 1
ATOM 667 C C . VAL A 1 85 ? -1.079 0.012 6.720 1.00 96.31 85 VAL A C 1
ATOM 669 O O . VAL A 1 85 ? -0.170 0.175 7.532 1.00 96.31 85 VAL A O 1
ATOM 672 N N . VAL A 1 86 ? -0.914 -0.683 5.596 1.00 97.19 86 VAL A N 1
ATOM 673 C CA . VAL A 1 86 ? 0.367 -1.261 5.177 1.00 97.19 86 VAL A CA 1
ATOM 674 C C . VAL A 1 86 ? 0.788 -0.623 3.868 1.00 97.19 86 VAL A C 1
ATOM 676 O O . VAL A 1 86 ? 0.073 -0.704 2.878 1.00 97.19 86 VAL A O 1
ATOM 679 N N . SER A 1 87 ? 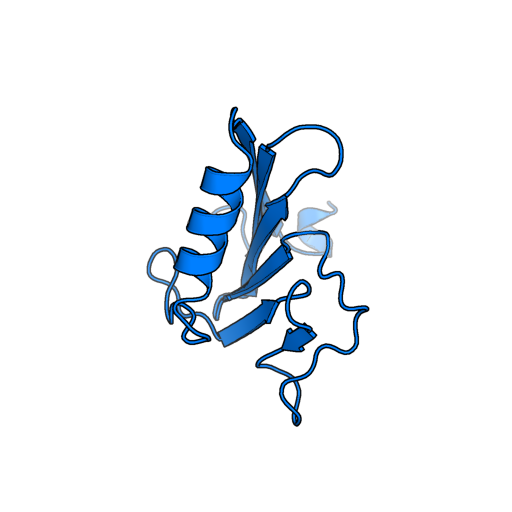1.962 -0.005 3.831 1.00 97.12 87 SER A N 1
ATOM 680 C CA . SER A 1 87 ? 2.509 0.613 2.625 1.00 97.12 87 SER A CA 1
ATOM 681 C C . SER A 1 87 ? 3.845 -0.002 2.241 1.00 97.12 87 SER A C 1
ATOM 683 O O . SER A 1 87 ? 4.770 -0.048 3.049 1.00 97.12 87 SER A O 1
ATOM 685 N N . LEU A 1 88 ? 3.967 -0.414 0.982 1.00 96.75 88 LEU A N 1
ATOM 686 C CA . LEU A 1 88 ? 5.185 -0.920 0.360 1.00 96.75 88 LEU A CA 1
ATOM 687 C C . LEU A 1 88 ? 5.661 0.078 -0.688 1.00 96.75 88 LEU A C 1
ATOM 689 O O . LEU A 1 88 ? 4.887 0.464 -1.563 1.00 96.75 88 LEU A O 1
ATOM 693 N N . ARG A 1 89 ? 6.936 0.478 -0.641 1.00 94.88 89 ARG A N 1
ATOM 694 C CA . ARG A 1 89 ? 7.504 1.384 -1.651 1.00 94.88 89 ARG A CA 1
ATOM 695 C C . ARG A 1 89 ? 8.967 1.138 -1.972 1.00 94.88 89 ARG A C 1
ATOM 697 O O . ARG A 1 89 ? 9.740 0.753 -1.095 1.00 94.88 89 ARG A O 1
ATOM 704 N N . THR A 1 90 ? 9.383 1.451 -3.194 1.00 92.56 90 THR A N 1
ATOM 705 C CA . THR A 1 90 ? 10.810 1.524 -3.527 1.00 92.56 90 THR A CA 1
ATOM 706 C C . THR A 1 90 ? 11.448 2.834 -3.057 1.00 92.56 90 THR A C 1
ATOM 708 O O . THR A 1 90 ? 10.792 3.828 -2.727 1.00 92.56 90 THR A O 1
ATOM 711 N N . SER A 1 91 ? 12.777 2.826 -2.963 1.00 80.00 91 SER A N 1
ATOM 712 C CA . SER A 1 91 ? 13.599 4.009 -2.711 1.00 80.00 91 SER A CA 1
ATOM 713 C C . SER A 1 91 ? 14.234 4.492 -4.014 1.00 80.00 91 SER A C 1
ATOM 715 O O . SER A 1 91 ? 14.846 3.697 -4.716 1.00 80.00 91 SER A O 1
ATOM 717 N N . GLY A 1 92 ? 14.166 5.797 -4.296 1.00 71.12 92 GLY A N 1
ATOM 718 C CA . GLY A 1 92 ? 14.669 6.366 -5.556 1.00 71.12 92 GLY A CA 1
ATOM 719 C C . GLY A 1 92 ? 16.196 6.379 -5.724 1.00 71.12 92 GLY A C 1
ATOM 720 O O . GLY A 1 92 ? 16.677 6.539 -6.835 1.00 71.12 92 GLY A O 1
ATOM 721 N N . THR A 1 93 ? 16.978 6.213 -4.649 1.00 75.06 93 THR A N 1
ATOM 722 C CA . THR A 1 93 ? 18.453 6.349 -4.696 1.00 75.06 93 THR A CA 1
ATOM 723 C C . THR A 1 93 ? 19.237 5.041 -4.574 1.00 75.06 93 THR A C 1
ATOM 725 O O . THR A 1 93 ? 20.381 4.971 -5.007 1.00 75.06 93 THR A O 1
ATOM 728 N N . LYS A 1 94 ? 18.665 4.004 -3.952 1.00 77.25 94 LYS A N 1
ATOM 729 C CA . LYS A 1 94 ? 19.273 2.671 -3.793 1.00 77.25 94 LYS A CA 1
ATOM 730 C C . LYS A 1 94 ? 18.161 1.622 -3.847 1.00 77.25 94 LYS A C 1
ATOM 732 O O . LYS A 1 94 ? 17.122 1.896 -3.240 1.00 77.25 94 LYS A O 1
ATOM 737 N N . PRO A 1 95 ? 18.376 0.445 -4.466 1.00 81.19 95 PRO A N 1
ATOM 738 C CA . PRO A 1 95 ? 17.390 -0.635 -4.510 1.00 81.19 95 PRO A CA 1
ATOM 739 C C . PRO A 1 95 ? 17.050 -1.101 -3.087 1.00 81.19 95 PRO A C 1
ATOM 741 O O . PRO A 1 95 ? 17.783 -1.832 -2.423 1.00 81.19 95 PRO A O 1
ATOM 744 N N . LYS A 1 96 ? 15.943 -0.575 -2.564 1.00 89.12 96 LYS A N 1
ATOM 745 C CA . LYS A 1 96 ? 15.411 -0.882 -1.237 1.00 89.12 96 LYS A CA 1
ATOM 746 C C . LYS A 1 96 ? 13.900 -0.938 -1.327 1.00 89.12 96 LYS A C 1
ATOM 748 O O . LYS A 1 96 ? 13.294 0.007 -1.837 1.00 89.12 96 LYS A O 1
ATOM 753 N N . LEU A 1 97 ? 13.322 -1.984 -0.755 1.00 92.75 97 LEU A N 1
ATOM 754 C CA . LEU A 1 97 ? 11.906 -2.038 -0.424 1.00 92.75 97 LEU A CA 1
ATOM 755 C C . LEU A 1 97 ? 11.742 -1.468 0.978 1.00 92.75 97 LEU A C 1
ATOM 757 O O . LEU A 1 97 ? 12.307 -2.009 1.926 1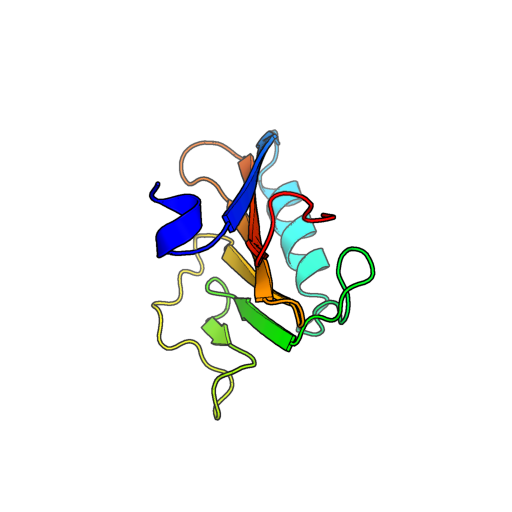.00 92.75 97 LEU A O 1
ATOM 761 N N . LYS A 1 98 ? 11.000 -0.377 1.119 1.00 94.44 98 LYS A N 1
ATOM 762 C CA . LYS A 1 98 ? 10.559 0.130 2.416 1.00 94.44 98 LYS A CA 1
ATOM 763 C C . LYS A 1 98 ? 9.153 -0.378 2.686 1.00 94.44 98 LYS A C 1
ATOM 765 O O . LYS A 1 98 ? 8.325 -0.375 1.774 1.00 94.44 98 LYS A O 1
ATOM 770 N N . TYR A 1 99 ? 8.901 -0.755 3.929 1.00 95.25 99 TYR A N 1
ATOM 771 C CA . TYR A 1 99 ? 7.568 -1.073 4.412 1.00 95.25 99 TYR A CA 1
ATOM 772 C C . TYR A 1 99 ? 7.223 -0.185 5.604 1.00 95.25 99 TYR A C 1
ATOM 774 O O . TYR A 1 99 ? 8.091 0.155 6.415 1.00 95.25 99 TYR A O 1
ATOM 782 N N . TYR A 1 100 ? 5.952 0.176 5.683 1.00 95.38 100 TYR A N 1
ATOM 783 C CA . TYR A 1 100 ? 5.355 0.927 6.776 1.00 95.38 100 TYR A CA 1
ATOM 784 C C . TYR A 1 100 ? 4.094 0.187 7.180 1.00 95.38 100 TYR A C 1
ATOM 786 O O . TYR A 1 100 ? 3.279 -0.124 6.312 1.00 95.38 100 TYR A O 1
ATOM 794 N N . VAL A 1 101 ? 3.962 -0.132 8.458 1.00 93.75 101 VAL A N 1
ATOM 795 C CA . VAL A 1 101 ? 2.764 -0.752 9.021 1.00 93.75 101 VAL A CA 1
ATOM 796 C C . VAL A 1 101 ? 2.305 0.150 10.142 1.00 93.75 101 VAL A C 1
ATOM 798 O O . VAL A 1 101 ? 3.075 0.398 11.062 1.00 93.75 101 VAL A O 1
ATOM 801 N N . GLU A 1 102 ? 1.091 0.665 10.051 1.00 92.31 102 GLU A N 1
ATOM 802 C CA . GLU A 1 102 ? 0.543 1.646 10.982 1.00 92.31 102 GLU A CA 1
ATOM 803 C C . GLU A 1 102 ? -0.849 1.196 11.407 1.00 92.31 102 GLU A C 1
ATOM 805 O O . GLU A 1 102 ? -1.653 0.809 10.567 1.00 92.31 102 GLU A O 1
ATOM 810 N N . VAL A 1 103 ? -1.145 1.228 12.702 1.00 87.25 103 VAL A N 1
ATOM 811 C CA . VAL A 1 103 ? -2.469 0.889 13.230 1.00 87.25 103 VAL A CA 1
ATOM 812 C C . VAL A 1 103 ? -2.828 1.890 14.320 1.00 87.25 103 VAL A C 1
ATOM 814 O O . VAL A 1 103 ? -2.018 2.174 15.207 1.00 87.25 103 VAL A O 1
ATOM 817 N N . ALA A 1 104 ? -4.045 2.427 14.247 1.00 82.12 104 ALA A N 1
ATOM 818 C CA . ALA A 1 104 ? -4.625 3.261 15.290 1.00 82.12 104 ALA A CA 1
ATOM 819 C C . ALA A 1 104 ? -5.518 2.410 16.206 1.00 82.12 104 ALA A C 1
ATOM 821 O O . ALA A 1 104 ? -6.262 1.551 15.735 1.00 82.12 104 ALA A O 1
ATOM 822 N N . GLY A 1 105 ? -5.465 2.653 17.512 1.00 73.94 105 GLY A N 1
ATOM 823 C CA . GLY A 1 105 ? -6.197 1.891 18.515 1.00 73.94 105 GLY A CA 1
ATOM 824 C C . GLY A 1 105 ? -6.583 2.727 19.730 1.00 73.94 105 GLY A C 1
ATOM 825 O O . GLY A 1 105 ? -6.141 3.862 19.918 1.00 73.94 105 GLY A O 1
ATOM 826 N N . LYS A 1 106 ? -7.448 2.148 20.568 1.00 66.50 106 LYS A N 1
ATOM 827 C CA . LYS A 1 106 ? -7.935 2.771 21.812 1.00 66.50 106 LYS A CA 1
ATOM 828 C C . LYS A 1 106 ? -7.057 2.463 23.029 1.00 66.50 106 LYS A C 1
ATOM 830 O O . LYS A 1 106 ? -7.281 3.030 24.091 1.00 66.50 106 LYS A O 1
ATOM 835 N N . SER A 1 107 ? -6.083 1.571 22.873 1.00 67.00 107 SER A N 1
ATOM 836 C CA . SER A 1 107 ? -5.149 1.126 23.906 1.00 67.00 107 SER A CA 1
ATOM 837 C C . SER A 1 107 ? -3.774 0.855 23.299 1.00 67.00 107 SER A C 1
ATOM 839 O O . SER A 1 107 ? -3.631 0.756 22.082 1.00 67.00 107 SER A O 1
ATOM 841 N N . GLU A 1 108 ? -2.766 0.712 24.159 1.00 62.41 108 GLU A N 1
ATOM 842 C CA . GLU A 1 108 ? -1.380 0.438 23.760 1.00 62.41 108 GLU A CA 1
ATOM 843 C C . GLU A 1 108 ? -1.164 -1.017 23.295 1.00 62.41 108 GLU A C 1
ATOM 845 O O . GLU A 1 108 ? -0.269 -1.285 22.495 1.00 62.41 108 GLU A O 1
ATOM 850 N N . GLU A 1 109 ? -2.028 -1.945 23.725 1.00 58.69 109 GLU A N 1
ATOM 851 C CA . GLU A 1 109 ? -2.097 -3.305 23.183 1.00 58.69 109 GLU A CA 1
ATOM 852 C C . GLU A 1 109 ? -2.753 -3.283 21.799 1.00 58.69 109 GLU A C 1
ATOM 854 O O . GLU A 1 109 ? -3.977 -3.308 21.659 1.00 58.69 109 GLU A O 1
ATOM 859 N N . ILE A 1 110 ? -1.916 -3.209 20.767 1.00 57.88 110 ILE A N 1
ATOM 860 C CA . ILE A 1 110 ? -2.312 -3.377 19.372 1.00 57.88 110 ILE A CA 1
ATOM 861 C C . ILE A 1 110 ? -1.521 -4.561 18.818 1.00 57.88 110 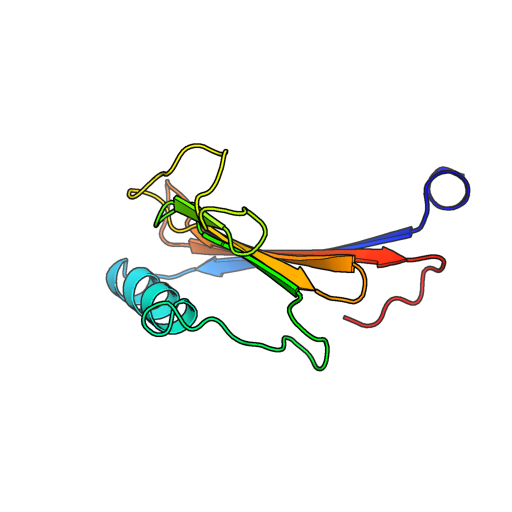ILE A C 1
ATOM 863 O O . ILE A 1 110 ? -0.296 -4.501 18.710 1.00 57.88 110 ILE A O 1
ATOM 867 N N . PHE A 1 111 ? -2.218 -5.649 18.491 1.00 51.81 111 PHE A N 1
ATOM 868 C CA . PHE A 1 111 ? -1.614 -6.811 17.843 1.00 51.81 111 PHE A CA 1
ATOM 869 C C . PHE A 1 111 ? -1.426 -6.512 16.348 1.00 51.81 111 PHE A C 1
ATOM 871 O O . PHE A 1 111 ? -2.387 -6.156 15.664 1.00 51.81 111 PHE A O 1
ATOM 878 N N . ILE A 1 112 ? -0.180 -6.622 15.874 1.00 49.81 112 ILE A N 1
ATOM 879 C CA . ILE A 1 112 ? 0.245 -6.478 14.470 1.00 49.81 112 ILE A CA 1
ATOM 880 C C . ILE A 1 112 ? 0.858 -7.796 14.016 1.00 49.81 112 ILE A C 1
ATOM 882 O O . ILE A 1 112 ? 1.707 -8.318 14.779 1.00 49.81 112 ILE A O 1
#

InterPro domains:
  IPR036900 Alpha-D-phosphohexomutase, C-terminal domain superfamily [SSF55957] (61-107)

Mean predicted aligned error: 5.1 Å

pLDDT: mean 89.6, std 10.26, range [49.81, 98.44]

Sequence (112 aa):
ELKEEYGYFVSKNGYVKFYEKEVLEDIFQGVRRGGRYVDEIGGVKVVGVRDLTTGYDSTAEDLKSKLPKDGGTQFVTFTMENGGVVSLRTSGTKPKLKYYVEVAGKSEEIFI

Solvent-accessible surface area (backbone atoms only — not comparable to full-atom values): 6402 Å² total; per-residue (Å²): 107,69,49,76,76,74,40,28,74,50,72,56,70,52,72,48,81,52,92,52,64,65,62,55,52,51,49,53,49,60,58,32,53,90,79,56,56,72,61,57,59,95,92,39,47,46,73,33,44,38,28,35,33,82,24,36,14,68,80,33,96,85,39,45,42,92,58,80,59,38,76,91,46,54,37,41,37,38,33,30,73,78,61,29,37,41,34,42,30,57,46,97,88,52,53,28,47,34,39,40,35,37,37,58,40,94,47,88,86,68,94,128

Radius of gyration: 15.21 Å; Cα contacts (8 Å, |Δi|>4): 213; chains: 1; bounding box: 37×26×40 Å

Nearest PDB structures (foldseek):
  7pjc-assembly1_B  TM=6.152E-01  e=4.422E-03  Candida albicans SC5314
  7s77-assembly1_A  TM=6.871E-01  e=1.270E-02  Homo sapiens
  5epc-assembly1_A  TM=5.702E-01  e=2.566E-02  Homo sapiens
  6y8z-assembly1_A  TM=5.593E-01  e=3.440E-02  Clupea harengus
  4tmd-assembly1_A  TM=1.887E-01  e=1.553E+00  Mycolicibacterium smegmatis MC2 155